Protein AF-A0A4U6TCT4-F1 (afdb_monomer_lite)

Sequence (106 aa):
MEQDEQLATLMRGLRVQNLRDEQFADDNVRLRLVEKLRTTMREGLPLVYSPEIISAYWGNRPRAVAPRVVQLLSAAGGFISNLISDLINKKLKEVAIVFLQLCCLP

Organism: Setaria viridis (NCBI:txid4556)

Secondary structure (DSSP, 8-state):
-HHHHHHHHHHHHHTT----GGGTSSTT------------TTTS--SS--HHHHHHHHHT-HHHHHHHHHHHHHHHHHHHHHHHHHHHTTTHHHHHHHHHHHHT--

pLDDT: mean 72.88, std 14.69, range [40.34, 94.38]

Foldseek 3Di:
DVVVVVVVVVVCVVVPDDDDPVVCVPPPDDDDPDDDDPDPLQDDDDPDDDPVSVCSNCVVPVVVCVVVVVVVCVVCVVVVVVVVVCVVVVVVVVVVVVVVCVVPDD

Radius of gyration: 24.2 Å; chains: 1; bounding box: 50×45×64 Å

Structure (mmCIF, N/CA/C/O backbone):
data_AF-A0A4U6TCT4-F1
#
_entry.id   AF-A0A4U6TCT4-F1
#
loop_
_atom_site.group_PDB
_atom_site.id
_atom_site.type_symbol
_atom_site.label_atom_id
_atom_site.label_alt_id
_atom_site.label_comp_id
_atom_site.label_asym_id
_atom_site.label_entity_id
_atom_site.label_seq_id
_atom_site.pdbx_PDB_ins_code
_atom_site.Cartn_x
_atom_site.Cartn_y
_atom_site.Cartn_z
_atom_site.occupancy
_atom_site.B_iso_or_equiv
_atom_site.auth_seq_id
_atom_site.auth_comp_id
_atom_site.auth_asym_id
_atom_site.auth_atom_id
_atom_site.pdbx_PDB_model_num
ATOM 1 N N . MET A 1 1 ? 8.129 30.267 -22.194 1.00 55.81 1 MET A N 1
ATOM 2 C CA . MET A 1 1 ? 6.687 29.987 -22.061 1.00 55.81 1 MET A CA 1
ATOM 3 C C . MET A 1 1 ? 6.277 28.767 -22.893 1.00 55.81 1 MET A C 1
ATOM 5 O O . MET A 1 1 ? 5.720 27.859 -22.307 1.00 55.81 1 MET A O 1
ATOM 9 N N . GLU A 1 2 ? 6.617 28.654 -24.187 1.00 59.19 2 GLU A N 1
ATOM 10 C CA . GLU A 1 2 ? 6.222 27.486 -25.023 1.00 59.19 2 GLU A CA 1
ATOM 11 C C . GLU A 1 2 ? 6.815 26.124 -24.597 1.00 59.19 2 GLU A C 1
ATOM 13 O O . GLU A 1 2 ? 6.161 25.092 -24.728 1.00 59.19 2 GLU A O 1
ATOM 18 N N . GLN A 1 3 ? 8.035 26.097 -24.048 1.00 59.59 3 GLN A N 1
ATOM 19 C CA . GLN A 1 3 ? 8.679 24.839 -23.631 1.00 59.59 3 GLN A CA 1
ATOM 20 C C . GLN A 1 3 ? 7.964 24.155 -22.449 1.00 59.59 3 GLN A C 1
ATOM 22 O O . GLN A 1 3 ? 7.950 22.927 -22.364 1.00 59.59 3 GLN A O 1
ATOM 27 N N . ASP A 1 4 ? 7.315 24.926 -21.569 1.00 68.44 4 ASP A N 1
ATOM 28 C CA . ASP A 1 4 ? 6.591 24.384 -20.412 1.00 68.44 4 ASP A CA 1
ATOM 29 C C . ASP A 1 4 ? 5.268 23.721 -20.820 1.00 68.44 4 ASP A C 1
ATOM 31 O O . ASP A 1 4 ? 4.865 22.715 -20.233 1.00 68.44 4 ASP A O 1
ATOM 35 N N . GLU A 1 5 ? 4.609 24.223 -21.868 1.00 72.56 5 GLU A N 1
ATOM 36 C CA . GLU A 1 5 ? 3.377 23.632 -22.401 1.00 72.56 5 GLU A CA 1
ATOM 37 C C . GLU A 1 5 ? 3.642 22.307 -23.120 1.00 72.56 5 GLU A C 1
ATOM 39 O O . GLU A 1 5 ? 2.882 21.343 -22.965 1.00 72.56 5 GLU A O 1
ATOM 44 N N . GLN A 1 6 ? 4.754 22.223 -23.854 1.00 68.75 6 GLN A N 1
ATOM 45 C CA . GLN A 1 6 ? 5.195 20.984 -24.494 1.00 68.75 6 GLN A CA 1
ATOM 46 C C . GLN A 1 6 ? 5.582 19.925 -23.454 1.00 68.75 6 GLN A C 1
ATOM 48 O O . GLN A 1 6 ? 5.156 18.773 -23.565 1.00 68.75 6 GLN A O 1
ATOM 53 N N . LEU A 1 7 ? 6.299 20.314 -22.393 1.00 77.00 7 LEU A N 1
ATOM 54 C CA . LEU A 1 7 ? 6.642 19.409 -21.295 1.00 77.00 7 LEU A CA 1
ATOM 55 C C . LEU A 1 7 ? 5.396 18.953 -20.520 1.00 77.00 7 LEU A C 1
ATOM 57 O O . LEU A 1 7 ? 5.265 17.773 -20.197 1.00 77.00 7 LEU A O 1
ATOM 61 N N . ALA A 1 8 ? 4.442 19.851 -20.269 1.00 76.12 8 ALA A N 1
ATOM 62 C CA . ALA A 1 8 ? 3.176 19.505 -19.628 1.00 76.12 8 ALA A CA 1
ATOM 63 C C . ALA A 1 8 ? 2.335 18.544 -20.485 1.00 76.12 8 ALA A C 1
ATOM 65 O O . ALA A 1 8 ? 1.719 17.619 -19.953 1.00 76.12 8 ALA A O 1
ATOM 66 N N . THR A 1 9 ? 2.330 18.725 -21.805 1.00 72.38 9 THR A N 1
ATOM 67 C CA . THR A 1 9 ? 1.644 17.834 -22.753 1.00 72.38 9 THR A CA 1
ATOM 68 C C . THR A 1 9 ? 2.295 16.453 -22.784 1.00 72.38 9 THR A C 1
ATOM 70 O O . THR A 1 9 ? 1.595 15.444 -22.677 1.00 72.38 9 THR A O 1
ATOM 73 N N . LEU A 1 10 ? 3.629 16.395 -22.802 1.00 74.94 10 LEU A N 1
ATOM 74 C CA . LEU A 1 10 ? 4.386 15.144 -22.721 1.00 74.94 10 LEU A CA 1
ATOM 75 C C . LEU A 1 10 ? 4.118 14.400 -21.401 1.00 74.94 10 LEU A C 1
ATOM 77 O O . LEU A 1 10 ? 3.835 13.201 -21.398 1.00 74.94 10 LEU A O 1
ATOM 81 N N . MET A 1 11 ? 4.134 15.116 -20.275 1.00 78.06 11 MET A N 1
ATOM 82 C CA . MET A 1 11 ? 3.869 14.550 -18.948 1.00 78.06 11 MET A CA 1
ATOM 83 C C . MET A 1 11 ? 2.414 14.086 -18.783 1.00 78.06 11 MET A C 1
ATOM 85 O O . MET A 1 11 ? 2.167 13.104 -18.081 1.00 78.06 11 MET A O 1
ATOM 89 N N . ARG A 1 12 ? 1.443 14.733 -19.447 1.00 71.00 12 ARG A N 1
ATOM 90 C CA . ARG A 1 12 ? 0.051 14.248 -19.511 1.00 71.00 12 ARG A CA 1
ATOM 91 C C . ARG A 1 12 ? -0.074 12.960 -20.325 1.00 71.00 12 ARG A C 1
ATOM 93 O O . ARG A 1 12 ? -0.763 12.049 -19.867 1.00 71.00 12 ARG A O 1
ATOM 100 N N . GLY A 1 13 ? 0.625 12.855 -21.458 1.00 68.81 13 GLY A N 1
ATOM 101 C CA . GLY A 1 13 ? 0.674 11.628 -22.263 1.00 68.81 13 GLY A CA 1
ATOM 102 C C . GLY A 1 13 ? 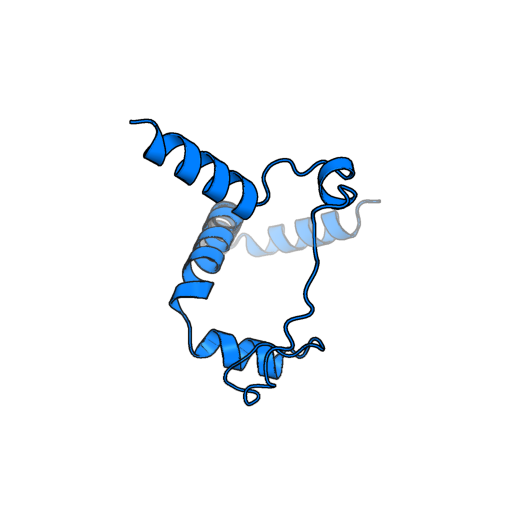1.265 10.446 -21.486 1.00 68.81 13 GLY A C 1
ATOM 103 O O . GLY A 1 13 ? 0.685 9.363 -21.454 1.00 68.81 13 GLY A O 1
ATOM 104 N N . LEU A 1 14 ? 2.358 10.681 -20.750 1.00 72.19 14 LEU A N 1
ATOM 105 C CA . LEU A 1 14 ? 2.993 9.683 -19.875 1.00 72.19 14 LEU A CA 1
ATOM 106 C C . LEU A 1 14 ? 2.122 9.272 -18.672 1.00 72.19 14 LEU A C 1
ATOM 108 O O . LEU A 1 14 ? 2.257 8.157 -18.170 1.00 72.19 14 LEU A O 1
ATOM 112 N N . ARG A 1 15 ? 1.220 10.145 -18.201 1.00 69.81 15 ARG A N 1
ATOM 113 C CA . ARG A 1 15 ? 0.317 9.883 -17.062 1.00 69.81 15 ARG A CA 1
ATOM 114 C C . ARG A 1 15 ? -0.922 9.056 -17.445 1.00 69.81 15 ARG A C 1
ATOM 116 O O . ARG A 1 15 ? -1.781 8.852 -16.592 1.00 69.81 15 ARG A O 1
ATOM 123 N N . VAL A 1 16 ? -1.010 8.566 -18.688 1.00 62.06 16 VAL A N 1
ATOM 124 C CA . VAL A 1 16 ? -2.134 7.758 -19.204 1.00 62.06 16 VAL A CA 1
ATOM 125 C C . VAL A 1 16 ? -3.468 8.454 -18.922 1.00 62.06 16 VAL A C 1
ATOM 127 O O . VAL A 1 16 ? -4.387 7.900 -18.323 1.00 62.06 16 VAL A O 1
ATOM 130 N N . GLN A 1 17 ? -3.569 9.726 -19.306 1.00 57.06 17 GLN A N 1
ATOM 131 C CA . GLN A 1 17 ? -4.863 10.390 -19.379 1.00 57.06 17 GLN A CA 1
ATOM 132 C C . GLN A 1 17 ? -5.297 10.441 -20.839 1.00 57.06 17 GLN A C 1
ATOM 134 O O . GLN A 1 17 ? -4.730 11.183 -21.632 1.00 57.06 17 GLN A O 1
ATOM 139 N N . ASN A 1 18 ? -6.336 9.662 -21.150 1.00 51.72 18 ASN A N 1
ATOM 140 C CA . ASN A 1 18 ? -7.127 9.763 -22.376 1.00 51.72 18 ASN A CA 1
ATOM 141 C C . ASN A 1 18 ? -6.394 9.378 -23.680 1.00 51.72 18 ASN A C 1
ATOM 143 O O . ASN A 1 18 ? -6.416 10.123 -24.658 1.00 51.72 18 ASN A O 1
ATOM 147 N N . LEU A 1 19 ? -5.755 8.204 -23.692 1.00 57.94 19 LEU A N 1
ATOM 148 C CA . LEU A 1 19 ? -5.231 7.598 -24.919 1.00 57.94 19 LEU A CA 1
ATOM 149 C C . LEU A 1 19 ? -6.404 6.985 -25.695 1.00 57.94 19 LEU A C 1
ATOM 151 O O . LEU A 1 19 ? -7.135 6.158 -25.150 1.00 57.94 19 LEU A O 1
ATOM 155 N N . ARG A 1 20 ? -6.606 7.420 -26.939 1.00 61.09 20 ARG A N 1
ATOM 156 C CA . ARG A 1 20 ? -7.561 6.802 -27.872 1.00 61.09 20 ARG A CA 1
ATOM 157 C C . ARG A 1 20 ? -6.826 5.725 -28.665 1.00 61.09 20 ARG A C 1
ATOM 159 O O . ARG A 1 20 ? -5.672 5.942 -29.027 1.00 61.09 20 ARG A O 1
ATOM 166 N N . ASP A 1 21 ? -7.482 4.606 -28.963 1.00 60.88 21 ASP A N 1
ATOM 167 C CA . ASP A 1 21 ? -6.861 3.452 -29.641 1.00 60.88 21 ASP A CA 1
ATOM 168 C C . ASP A 1 21 ? -6.209 3.818 -30.992 1.00 60.88 21 ASP A C 1
ATOM 170 O O . ASP A 1 21 ? -5.185 3.257 -31.375 1.00 60.88 21 ASP A O 1
ATOM 174 N N . GLU A 1 22 ? -6.732 4.845 -31.662 1.00 64.25 22 GLU A N 1
ATOM 175 C CA . GLU A 1 22 ? -6.210 5.424 -32.908 1.00 64.25 22 GLU A CA 1
ATOM 176 C C . GLU A 1 22 ? -4.767 5.955 -32.782 1.00 64.25 22 GLU A C 1
ATOM 178 O O . GLU A 1 22 ? -4.004 5.889 -33.739 1.00 64.25 22 GLU A O 1
ATOM 183 N N . GLN A 1 23 ? -4.357 6.443 -31.602 1.00 59.06 23 GLN A N 1
ATOM 184 C CA . GLN A 1 23 ? -3.009 6.991 -31.370 1.00 59.06 23 GLN A CA 1
ATOM 185 C C . GLN A 1 23 ? -1.933 5.907 -31.229 1.00 59.06 23 GLN A C 1
ATOM 187 O O . GLN A 1 23 ? -0.749 6.197 -31.383 1.00 59.06 23 GLN A O 1
ATOM 192 N N . PHE A 1 24 ? -2.324 4.666 -30.932 1.00 61.56 24 PHE A N 1
ATOM 193 C CA . PHE A 1 24 ? -1.406 3.525 -30.899 1.00 61.56 24 PHE A CA 1
ATOM 194 C C . PHE A 1 24 ? -1.258 2.846 -32.263 1.00 61.56 24 PHE A C 1
ATOM 196 O O . PHE A 1 24 ? -0.296 2.108 -32.464 1.00 61.56 24 PHE A O 1
ATOM 203 N N . ALA A 1 25 ? -2.206 3.084 -33.174 1.00 60.41 25 ALA A N 1
ATOM 204 C CA . ALA A 1 25 ? -2.226 2.545 -34.531 1.00 60.41 25 ALA A CA 1
ATOM 205 C C . ALA A 1 25 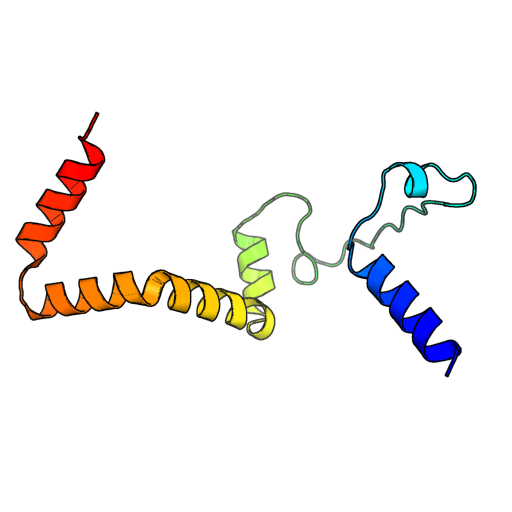? -1.556 3.471 -35.565 1.00 60.41 25 ALA A C 1
ATOM 207 O O . ALA A 1 25 ? -1.552 3.151 -36.749 1.00 60.41 25 ALA A O 1
ATOM 208 N N . ASP A 1 26 ? -1.006 4.610 -35.130 1.00 66.50 26 ASP A N 1
ATOM 209 C CA . ASP A 1 26 ? -0.219 5.505 -35.978 1.00 66.50 26 ASP A CA 1
ATOM 210 C C . ASP A 1 26 ? 1.114 4.836 -36.372 1.00 66.50 26 ASP A C 1
ATOM 212 O O . ASP A 1 26 ? 1.860 4.341 -35.519 1.00 66.50 26 ASP A O 1
ATOM 216 N N . ASP A 1 27 ? 1.434 4.846 -37.669 1.00 61.28 27 ASP A N 1
ATOM 217 C CA . ASP A 1 27 ? 2.594 4.174 -38.280 1.00 61.28 27 ASP A CA 1
ATOM 218 C C . ASP A 1 27 ? 3.947 4.654 -37.715 1.00 61.28 27 ASP A C 1
ATOM 220 O O . ASP A 1 27 ? 4.983 3.994 -37.869 1.00 61.28 27 ASP A O 1
ATOM 224 N N . ASN A 1 28 ? 3.954 5.807 -37.043 1.00 70.25 28 ASN A N 1
ATOM 225 C CA . ASN A 1 28 ? 5.139 6.395 -36.426 1.00 70.25 28 ASN A CA 1
ATOM 226 C C . ASN A 1 28 ? 5.439 5.858 -35.006 1.00 70.25 28 ASN A C 1
ATOM 228 O O . ASN A 1 28 ? 6.492 6.157 -34.433 1.00 70.25 28 ASN A O 1
ATOM 232 N N . VAL A 1 29 ? 4.559 5.045 -34.411 1.00 66.56 29 VAL A N 1
ATOM 233 C CA . VAL A 1 29 ? 4.765 4.490 -33.062 1.00 66.56 29 VAL A CA 1
ATOM 234 C C . VAL A 1 29 ? 5.514 3.156 -33.139 1.00 66.56 29 VAL A C 1
ATOM 236 O O . VAL A 1 29 ? 4.956 2.101 -33.430 1.00 66.56 29 VAL A O 1
ATOM 239 N N . ARG A 1 30 ? 6.819 3.170 -32.836 1.00 70.06 30 ARG A N 1
ATOM 240 C CA . ARG A 1 30 ? 7.640 1.947 -32.757 1.00 70.06 30 ARG A CA 1
ATOM 241 C C . ARG A 1 30 ? 7.722 1.427 -31.323 1.00 70.06 30 ARG A C 1
ATOM 243 O O . ARG A 1 30 ? 8.460 1.962 -30.496 1.00 70.06 30 ARG A O 1
ATOM 250 N N . LEU A 1 31 ? 7.021 0.332 -31.040 1.00 70.00 31 LEU A N 1
ATOM 251 C CA . LEU A 1 31 ? 7.155 -0.392 -29.775 1.00 70.00 31 LEU A CA 1
ATOM 252 C C . LEU A 1 31 ? 8.471 -1.185 -29.767 1.00 70.00 31 LEU A C 1
ATOM 254 O O . LEU A 1 31 ? 8.649 -2.129 -30.534 1.00 70.00 31 LEU A O 1
ATOM 258 N N . ARG A 1 32 ? 9.406 -0.815 -28.887 1.00 72.94 32 ARG A N 1
ATOM 259 C CA . ARG A 1 32 ? 10.619 -1.602 -28.624 1.00 72.94 32 ARG A CA 1
ATOM 260 C C . ARG A 1 32 ? 10.407 -2.432 -27.365 1.00 72.94 32 ARG A C 1
ATOM 262 O O . ARG A 1 32 ? 10.255 -1.874 -26.280 1.00 72.94 32 ARG A O 1
ATOM 269 N N . LEU A 1 33 ? 10.455 -3.757 -27.498 1.00 65.88 33 LEU A N 1
ATOM 270 C CA . LEU A 1 33 ? 10.499 -4.647 -26.343 1.00 65.88 33 LEU A CA 1
ATOM 271 C C . LEU A 1 33 ? 11.833 -4.430 -25.615 1.00 65.88 33 LEU A C 1
ATOM 273 O O . LEU A 1 33 ? 12.892 -4.819 -26.103 1.00 65.88 33 LEU A O 1
ATOM 277 N N . VAL A 1 34 ? 11.789 -3.755 -24.469 1.00 74.38 34 VAL A N 1
ATOM 278 C CA . VAL A 1 34 ? 12.944 -3.619 -23.579 1.00 74.38 34 VAL A CA 1
ATOM 279 C C . VAL A 1 34 ? 12.861 -4.743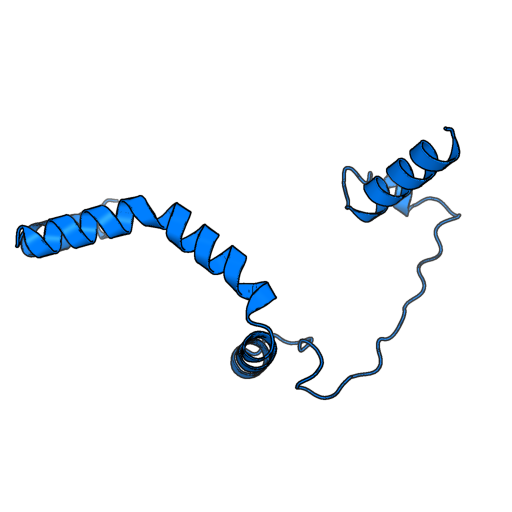 -22.559 1.00 74.38 34 VAL A C 1
ATOM 281 O O . VAL A 1 34 ? 12.124 -4.653 -21.575 1.00 74.38 34 VAL A O 1
ATOM 284 N N . GLU A 1 35 ? 13.609 -5.816 -22.802 1.00 65.31 35 GLU A N 1
ATOM 285 C CA . GLU A 1 35 ? 13.800 -6.861 -21.804 1.00 65.31 35 GLU A CA 1
ATOM 286 C C . GLU A 1 35 ? 14.542 -6.265 -20.605 1.00 65.31 35 GLU A C 1
ATOM 288 O O . GLU A 1 35 ? 15.707 -5.874 -20.686 1.00 65.31 35 GLU A O 1
ATOM 293 N N . LYS A 1 36 ? 13.854 -6.161 -19.467 1.00 62.56 36 LYS A N 1
ATOM 294 C CA . LYS A 1 36 ? 14.519 -5.839 -18.208 1.00 62.56 36 LYS A CA 1
ATOM 295 C C . LYS A 1 36 ? 15.249 -7.095 -17.751 1.00 62.56 36 LYS A C 1
ATOM 297 O O . LYS A 1 36 ? 14.614 -8.113 -17.478 1.00 62.56 36 LYS A O 1
ATOM 302 N N . LEU A 1 37 ? 16.579 -7.007 -17.697 1.00 53.38 37 LEU A N 1
ATOM 303 C CA . LEU A 1 37 ? 17.453 -8.041 -17.151 1.00 53.38 37 LEU A CA 1
ATOM 304 C C . LEU A 1 37 ? 16.871 -8.523 -15.817 1.00 53.38 37 LEU A C 1
ATOM 306 O O . LEU A 1 37 ? 16.541 -7.703 -14.957 1.00 53.38 37 LEU A O 1
ATOM 310 N N . ARG A 1 38 ? 16.690 -9.841 -15.683 1.00 56.69 38 ARG A N 1
ATOM 311 C CA . ARG A 1 38 ? 16.097 -10.487 -14.506 1.00 56.69 38 ARG A CA 1
ATOM 312 C C . ARG A 1 38 ? 16.963 -10.194 -13.282 1.00 56.69 38 ARG A C 1
ATOM 314 O O . ARG A 1 38 ? 17.904 -10.920 -12.984 1.00 56.69 38 ARG A O 1
ATOM 321 N N . THR A 1 39 ? 16.661 -9.094 -12.607 1.00 55.53 39 THR A N 1
ATOM 322 C CA . THR A 1 39 ? 17.263 -8.734 -11.328 1.00 55.53 39 THR A CA 1
ATOM 323 C C . THR A 1 39 ? 16.918 -9.831 -10.321 1.00 55.53 39 THR A C 1
ATOM 325 O O . THR A 1 39 ? 15.877 -10.488 -10.429 1.00 55.53 39 THR A O 1
ATOM 328 N N . THR A 1 40 ? 17.811 -10.079 -9.372 1.00 58.09 40 THR A N 1
ATOM 329 C CA . THR A 1 40 ? 17.643 -11.128 -8.361 1.00 58.09 40 THR A CA 1
ATOM 330 C C . THR A 1 40 ? 16.296 -10.982 -7.626 1.00 58.09 40 THR A C 1
ATOM 332 O O . THR A 1 40 ? 15.767 -9.877 -7.514 1.00 58.09 40 THR A O 1
ATOM 335 N N . MET A 1 41 ? 15.708 -12.077 -7.115 1.00 56.94 41 MET A N 1
ATOM 336 C CA . MET A 1 41 ? 14.343 -12.116 -6.527 1.00 56.94 41 MET A CA 1
ATOM 337 C C . MET A 1 41 ? 14.022 -11.026 -5.477 1.00 56.94 41 MET A C 1
ATOM 339 O O . MET A 1 41 ? 12.855 -10.809 -5.167 1.00 56.94 41 MET A O 1
ATOM 343 N N . ARG A 1 42 ? 15.025 -10.350 -4.899 1.00 58.50 42 ARG A N 1
ATOM 344 C CA . ARG A 1 42 ? 14.840 -9.268 -3.914 1.00 58.50 42 ARG A CA 1
ATOM 345 C C . ARG A 1 42 ? 14.763 -7.864 -4.520 1.00 58.50 42 ARG A C 1
ATOM 347 O O . ARG A 1 42 ? 14.295 -6.933 -3.861 1.00 58.50 42 ARG A O 1
ATOM 354 N N . GLU A 1 43 ? 15.215 -7.690 -5.753 1.00 67.00 43 GLU A N 1
ATOM 355 C CA . GLU A 1 43 ? 15.356 -6.380 -6.394 1.00 67.00 43 GLU A CA 1
ATOM 356 C C . GLU A 1 43 ? 14.173 -6.039 -7.311 1.00 67.00 43 GLU A C 1
ATOM 358 O O . GLU A 1 43 ? 13.922 -4.858 -7.557 1.00 67.00 43 GLU A O 1
ATOM 363 N N . GLY A 1 44 ? 13.395 -7.037 -7.748 1.00 74.56 44 GLY A N 1
ATOM 364 C CA . GLY A 1 44 ? 12.272 -6.873 -8.676 1.00 74.56 44 GLY A CA 1
ATOM 365 C C . GLY A 1 44 ? 11.035 -7.683 -8.286 1.00 74.56 44 GLY A C 1
ATOM 366 O O . GLY A 1 44 ? 11.131 -8.674 -7.568 1.00 74.56 44 GLY A O 1
ATOM 367 N N . LEU A 1 45 ? 9.862 -7.249 -8.759 1.00 82.38 45 LEU A N 1
ATOM 368 C CA . LEU A 1 45 ? 8.623 -8.016 -8.598 1.00 82.38 45 LEU A CA 1
ATOM 369 C C . LEU A 1 45 ? 8.652 -9.263 -9.499 1.00 82.38 45 LEU A C 1
ATOM 371 O O . LEU A 1 45 ? 9.105 -9.168 -10.645 1.00 82.38 45 LEU A O 1
ATOM 375 N N . PRO A 1 46 ? 8.143 -10.412 -9.022 1.00 83.19 46 PRO A N 1
ATOM 376 C CA . PRO A 1 46 ? 8.049 -11.616 -9.835 1.00 83.19 46 PRO A CA 1
ATOM 377 C C . PRO A 1 46 ? 6.989 -11.449 -10.937 1.00 83.19 46 PRO A C 1
ATOM 379 O O . PRO A 1 46 ? 5.970 -10.792 -10.732 1.00 83.19 46 PRO A O 1
ATOM 382 N N . LEU A 1 47 ? 7.218 -12.068 -12.103 1.00 82.88 47 LEU A N 1
ATOM 383 C CA . LEU A 1 47 ? 6.224 -12.107 -13.191 1.00 82.88 47 LEU A CA 1
ATOM 384 C C . LEU A 1 47 ? 5.002 -12.954 -12.815 1.00 82.88 47 LEU A C 1
ATOM 386 O O . LEU A 1 47 ? 3.892 -12.673 -13.252 1.00 82.88 47 LEU A O 1
ATOM 390 N N . VAL A 1 48 ? 5.218 -13.999 -12.015 1.00 87.81 48 VAL A N 1
ATOM 391 C CA . VAL A 1 48 ? 4.159 -14.858 -11.485 1.00 87.81 48 VAL A CA 1
ATOM 392 C C . VAL A 1 48 ? 3.825 -14.395 -10.075 1.00 87.81 48 VAL A C 1
ATOM 394 O O . VAL A 1 48 ? 4.725 -14.130 -9.276 1.00 87.81 48 VAL A O 1
ATOM 397 N N . TYR A 1 49 ? 2.533 -14.305 -9.761 1.00 86.19 49 TYR A N 1
ATOM 398 C CA . TYR A 1 49 ? 2.082 -13.903 -8.435 1.00 86.19 49 TYR A CA 1
ATOM 399 C C . TYR A 1 49 ? 2.614 -14.866 -7.362 1.00 86.19 49 TYR A C 1
ATOM 401 O O . TYR A 1 49 ? 2.328 -16.060 -7.387 1.00 86.19 49 TYR A O 1
ATOM 409 N N . SER A 1 50 ? 3.385 -14.331 -6.415 1.00 88.81 50 SER A N 1
ATOM 410 C CA . SER A 1 50 ? 3.902 -15.063 -5.258 1.00 88.81 50 SER A CA 1
ATOM 411 C C . SER A 1 50 ? 3.836 -14.165 -4.016 1.00 88.81 50 SER A C 1
ATOM 413 O O . SER A 1 50 ? 4.524 -13.139 -3.974 1.00 88.81 50 SER A O 1
ATOM 415 N N . PRO A 1 51 ? 3.018 -14.507 -3.004 1.00 90.62 51 PRO A N 1
ATOM 416 C CA . PRO A 1 51 ? 2.806 -13.647 -1.839 1.00 90.62 51 PRO A CA 1
ATOM 417 C C . PRO A 1 51 ? 4.071 -13.492 -0.985 1.00 90.62 51 PRO A C 1
ATOM 419 O O . PRO A 1 51 ? 4.357 -12.402 -0.484 1.00 90.62 51 PRO A O 1
ATOM 422 N N . GLU A 1 52 ? 4.869 -14.552 -0.864 1.00 90.38 52 GLU A N 1
ATOM 423 C CA . GLU A 1 52 ? 6.115 -14.547 -0.093 1.00 90.38 52 GLU A CA 1
ATOM 424 C C . GLU A 1 52 ? 7.139 -13.567 -0.683 1.00 90.38 52 GLU A C 1
ATOM 426 O O . GLU A 1 52 ? 7.685 -12.727 0.031 1.00 90.38 52 GLU A O 1
ATOM 431 N N . ILE A 1 53 ? 7.335 -13.591 -2.006 1.00 87.81 53 ILE A N 1
ATOM 432 C CA . ILE A 1 53 ? 8.296 -12.706 -2.682 1.00 87.81 53 ILE A CA 1
ATOM 433 C C . ILE A 1 53 ? 7.802 -11.253 -2.649 1.00 87.81 53 ILE A C 1
ATOM 435 O O . ILE A 1 53 ? 8.574 -10.332 -2.372 1.00 87.81 53 ILE A O 1
ATOM 439 N N . ILE A 1 54 ? 6.506 -11.033 -2.895 1.00 88.94 54 ILE A N 1
ATOM 440 C CA . ILE A 1 54 ? 5.902 -9.693 -2.899 1.00 88.94 54 ILE A CA 1
ATOM 441 C C . ILE A 1 54 ? 5.992 -9.048 -1.510 1.00 88.94 54 ILE A C 1
ATOM 443 O O . ILE A 1 54 ? 6.350 -7.872 -1.403 1.00 88.94 54 ILE A O 1
ATOM 447 N N . SER A 1 55 ? 5.704 -9.798 -0.444 1.00 89.06 55 SER A N 1
ATOM 448 C CA . SER A 1 55 ? 5.794 -9.275 0.925 1.00 89.06 55 SER A CA 1
ATOM 449 C C . SER A 1 55 ? 7.232 -8.902 1.299 1.00 89.06 55 SER A C 1
ATOM 451 O O . SER A 1 55 ? 7.461 -7.800 1.803 1.00 89.06 55 SER A O 1
ATOM 453 N N . ALA A 1 56 ? 8.215 -9.741 0.953 1.00 89.44 56 ALA A N 1
ATOM 454 C CA . ALA A 1 56 ? 9.632 -9.444 1.162 1.00 89.44 56 ALA A CA 1
ATOM 455 C C . ALA A 1 56 ? 10.102 -8.208 0.364 1.00 89.44 56 ALA A C 1
ATOM 457 O O . ALA A 1 56 ? 10.860 -7.382 0.879 1.00 89.44 56 ALA A O 1
ATOM 458 N N . TYR A 1 57 ? 9.626 -8.036 -0.873 1.00 89.06 57 TYR A N 1
ATOM 459 C CA . TYR A 1 57 ? 9.950 -6.877 -1.710 1.00 89.06 57 TYR A CA 1
ATOM 460 C C . TYR A 1 57 ? 9.445 -5.553 -1.111 1.00 89.06 57 TYR A C 1
ATOM 462 O O . TYR A 1 57 ? 10.178 -4.553 -1.092 1.00 89.06 57 TYR A O 1
ATOM 470 N N . TRP A 1 58 ? 8.200 -5.536 -0.623 1.00 90.81 58 TRP A N 1
ATOM 471 C CA . TRP A 1 58 ? 7.588 -4.346 -0.024 1.00 90.81 58 TRP A CA 1
ATOM 472 C C . TRP A 1 58 ? 8.061 -4.079 1.407 1.00 90.81 58 TRP A C 1
ATOM 474 O O . TRP A 1 58 ? 8.131 -2.914 1.800 1.00 90.81 58 TRP A O 1
ATOM 484 N N . GLY A 1 59 ? 8.461 -5.114 2.153 1.00 87.81 59 GLY A N 1
ATOM 485 C CA . GLY A 1 59 ? 9.053 -4.972 3.488 1.00 87.81 59 GLY A CA 1
ATOM 486 C C . GLY A 1 59 ? 10.296 -4.074 3.494 1.00 87.81 59 GLY A C 1
ATOM 487 O O . GLY A 1 59 ? 10.482 -3.274 4.406 1.00 87.81 59 GLY A O 1
ATOM 488 N N . ASN A 1 60 ? 11.083 -4.100 2.415 1.00 89.12 60 ASN A N 1
ATOM 489 C CA . ASN A 1 60 ? 12.257 -3.237 2.247 1.00 89.12 60 ASN A CA 1
ATOM 490 C C . ASN A 1 60 ? 11.912 -1.785 1.846 1.00 89.12 60 ASN A C 1
ATOM 492 O O . ASN A 1 60 ? 12.804 -0.940 1.760 1.00 89.12 60 ASN A O 1
ATOM 496 N N . ARG A 1 61 ? 10.640 -1.475 1.546 1.00 89.12 61 ARG A N 1
ATOM 497 C CA . ARG A 1 61 ? 10.194 -0.181 0.988 1.00 89.12 61 ARG A CA 1
ATOM 498 C C . ARG A 1 61 ? 8.925 0.342 1.681 1.00 89.12 61 ARG A C 1
ATOM 500 O O . ARG A 1 61 ? 7.911 0.579 1.018 1.00 89.12 61 ARG A O 1
ATOM 507 N N . PRO A 1 62 ? 8.971 0.625 2.994 1.00 89.06 62 PRO A N 1
ATOM 508 C CA . PRO A 1 62 ? 7.784 1.017 3.759 1.00 89.06 62 PRO A CA 1
ATOM 509 C C . PRO A 1 62 ? 7.146 2.325 3.265 1.00 89.06 62 PRO A C 1
ATOM 511 O O . PRO A 1 62 ? 5.925 2.474 3.308 1.00 89.06 62 PRO A O 1
ATOM 514 N N . ARG A 1 63 ? 7.942 3.253 2.711 1.00 91.31 63 ARG A N 1
ATOM 515 C CA . ARG A 1 63 ? 7.441 4.528 2.164 1.00 91.31 63 ARG A CA 1
ATOM 516 C C . ARG A 1 63 ? 6.444 4.351 1.012 1.00 91.31 63 ARG A C 1
ATOM 518 O O . ARG A 1 63 ? 5.583 5.204 0.837 1.00 91.31 63 ARG A O 1
ATOM 525 N N . ALA A 1 64 ? 6.532 3.258 0.252 1.00 88.88 64 ALA A N 1
ATOM 526 C CA . ALA A 1 64 ? 5.616 2.993 -0.857 1.00 88.88 64 ALA A CA 1
ATOM 527 C C . ALA A 1 64 ? 4.269 2.401 -0.398 1.00 88.88 64 ALA A C 1
ATOM 529 O O . ALA A 1 64 ? 3.259 2.566 -1.080 1.00 88.88 64 ALA A O 1
ATOM 530 N N . VAL A 1 65 ? 4.244 1.727 0.758 1.00 90.94 65 VAL A N 1
ATOM 531 C CA . VAL A 1 65 ? 3.051 1.046 1.294 1.00 90.94 65 VAL A CA 1
ATOM 532 C C . VAL A 1 65 ? 2.274 1.941 2.261 1.00 90.94 65 VAL A C 1
ATOM 534 O O . VAL A 1 65 ? 1.046 1.891 2.287 1.00 90.94 65 VAL A O 1
ATOM 537 N N . ALA A 1 66 ? 2.969 2.810 3.001 1.00 92.44 66 ALA A N 1
ATOM 538 C CA . ALA A 1 66 ? 2.383 3.738 3.967 1.00 92.44 66 ALA A CA 1
ATOM 539 C C . ALA A 1 66 ? 1.130 4.498 3.473 1.00 92.44 66 ALA A C 1
ATOM 541 O O . ALA A 1 66 ? 0.121 4.457 4.177 1.00 92.44 66 ALA A O 1
ATOM 542 N N . PRO A 1 67 ? 1.108 5.133 2.280 1.00 93.25 67 PRO A N 1
ATOM 543 C CA . PRO A 1 67 ? -0.087 5.851 1.831 1.00 93.25 67 PRO A CA 1
ATOM 544 C C . PRO A 1 67 ? -1.295 4.929 1.639 1.00 93.25 67 PRO A C 1
ATOM 546 O O . PRO A 1 67 ? -2.415 5.337 1.926 1.00 93.25 67 PRO A O 1
ATOM 549 N N . ARG A 1 68 ? -1.087 3.672 1.220 1.00 89.62 68 ARG A N 1
ATOM 550 C CA . ARG A 1 68 ? -2.177 2.693 1.077 1.00 89.62 68 ARG A CA 1
ATOM 551 C C . ARG A 1 68 ? -2.739 2.278 2.430 1.00 89.62 68 ARG A C 1
ATOM 553 O O . ARG A 1 68 ? -3.947 2.139 2.562 1.00 89.62 68 ARG A O 1
ATOM 560 N N . VAL A 1 69 ? -1.882 2.125 3.439 1.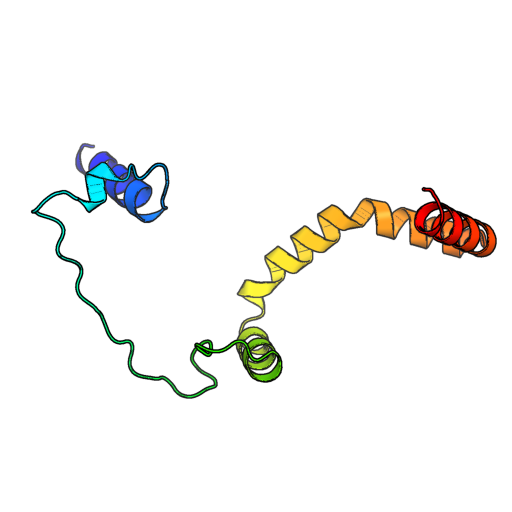00 92.12 69 VAL A N 1
ATOM 561 C CA . VAL A 1 69 ? -2.323 1.840 4.813 1.00 92.12 69 VAL A CA 1
ATOM 562 C C . VAL A 1 69 ? -3.166 2.995 5.346 1.00 92.12 69 VAL A C 1
ATOM 564 O O . VAL A 1 69 ? -4.254 2.762 5.859 1.00 92.12 69 VAL A O 1
ATOM 567 N N . VAL A 1 70 ? -2.717 4.239 5.158 1.00 94.38 70 VAL A N 1
ATOM 568 C CA . VAL A 1 70 ? -3.477 5.429 5.572 1.00 94.38 70 VAL A CA 1
ATOM 569 C C . VAL A 1 70 ? -4.811 5.523 4.833 1.00 94.38 70 VAL A C 1
ATOM 571 O O . VAL A 1 70 ? -5.828 5.786 5.463 1.00 94.38 70 VAL A O 1
ATOM 574 N N . GLN A 1 71 ? -4.836 5.261 3.525 1.00 91.44 71 GLN A N 1
ATOM 575 C CA . GLN A 1 71 ? -6.075 5.235 2.741 1.00 91.44 71 GLN A CA 1
ATOM 576 C C . GLN A 1 71 ? -7.053 4.174 3.253 1.00 91.44 71 GLN A C 1
ATOM 578 O O . GLN A 1 71 ? -8.224 4.481 3.461 1.00 91.44 71 GLN A O 1
ATOM 583 N N . LEU A 1 72 ? -6.579 2.949 3.499 1.00 92.81 72 LEU A N 1
ATOM 584 C CA . LEU A 1 72 ? -7.409 1.867 4.028 1.00 92.81 72 LEU A CA 1
ATOM 585 C C . LEU A 1 72 ? -7.941 2.199 5.423 1.00 92.81 72 LEU A C 1
ATOM 587 O O . LEU A 1 72 ? -9.124 2.012 5.673 1.00 92.81 72 LEU A O 1
ATOM 591 N N . LEU A 1 73 ? -7.102 2.738 6.309 1.00 91.88 73 LEU A N 1
ATOM 592 C CA . LEU A 1 73 ? -7.521 3.157 7.648 1.00 91.88 73 LEU A CA 1
ATOM 593 C C . LEU A 1 73 ? -8.489 4.338 7.609 1.00 91.88 73 LEU A C 1
ATOM 595 O O . LEU A 1 73 ? -9.416 4.386 8.406 1.00 91.88 73 LEU A O 1
ATOM 599 N N . SER A 1 74 ? -8.305 5.275 6.682 1.00 91.62 74 SER A N 1
ATOM 600 C CA . SER A 1 74 ? -9.216 6.403 6.502 1.00 91.62 74 SER A CA 1
ATOM 601 C C . SER A 1 74 ? -10.578 5.939 5.989 1.00 91.62 74 SER A C 1
ATOM 603 O O . SER A 1 74 ? -11.595 6.380 6.516 1.00 91.62 74 SER A O 1
ATOM 605 N N . ALA A 1 75 ? -10.611 5.028 5.013 1.00 90.62 75 ALA A N 1
ATOM 606 C CA . ALA A 1 75 ? -11.851 4.456 4.495 1.00 90.62 75 ALA A CA 1
ATOM 607 C C . ALA A 1 75 ? -12.548 3.555 5.530 1.00 90.62 75 ALA A C 1
ATOM 609 O O . ALA A 1 75 ? -13.767 3.599 5.675 1.00 90.62 75 ALA A O 1
ATOM 610 N N . ALA A 1 76 ? -11.778 2.768 6.284 1.00 90.19 76 ALA A N 1
ATOM 611 C CA . ALA A 1 76 ? -12.287 1.877 7.326 1.00 90.19 76 ALA A CA 1
ATOM 612 C C . ALA A 1 76 ? -12.525 2.580 8.675 1.00 90.19 76 ALA A C 1
ATOM 614 O O . ALA A 1 76 ? -13.061 1.965 9.595 1.00 90.19 76 ALA A O 1
ATOM 615 N N . GLY A 1 77 ? -12.144 3.851 8.819 1.00 89.44 77 GLY A N 1
ATOM 616 C CA . GLY A 1 77 ? -12.104 4.547 10.106 1.00 89.44 77 GLY A CA 1
ATOM 617 C C . GLY A 1 77 ? -13.458 4.597 10.807 1.00 89.44 77 GLY A C 1
ATOM 618 O O . GLY A 1 77 ? -13.528 4.315 11.999 1.00 89.44 77 GLY A O 1
ATOM 619 N N . GLY A 1 78 ? -14.535 4.857 10.058 1.00 86.31 78 GLY A N 1
ATOM 620 C CA . GLY A 1 78 ? -15.900 4.856 10.598 1.00 86.31 78 GLY A CA 1
ATOM 621 C C . GLY A 1 78 ? -16.367 3.475 11.071 1.00 86.31 78 GLY A C 1
ATOM 622 O O . GLY A 1 78 ? -17.050 3.354 12.085 1.00 86.31 78 GLY A O 1
ATOM 623 N N . PHE A 1 79 ? -15.955 2.410 10.379 1.00 86.62 79 PHE A N 1
ATOM 624 C CA . PHE A 1 79 ? -16.237 1.039 10.807 1.00 86.62 79 PHE A CA 1
ATOM 625 C C . PHE A 1 79 ? -15.469 0.694 12.090 1.00 86.62 79 PHE A C 1
ATOM 627 O O . PHE A 1 79 ? -16.048 0.178 13.045 1.00 86.62 79 PHE A O 1
ATOM 634 N N . ILE A 1 80 ? -14.178 1.035 12.144 1.00 87.81 80 ILE A N 1
ATOM 635 C CA . ILE A 1 80 ? -13.315 0.761 13.298 1.00 87.81 80 ILE A CA 1
ATOM 636 C C . ILE A 1 80 ? -13.771 1.558 14.529 1.00 87.81 80 ILE A C 1
ATOM 638 O O . ILE A 1 80 ? -13.805 1.005 15.627 1.00 87.81 80 ILE A O 1
ATOM 642 N N . SER A 1 81 ? -14.169 2.825 14.376 1.00 83.88 81 SER A N 1
ATOM 643 C CA . SER A 1 81 ? -14.661 3.641 15.495 1.00 83.88 81 SER A CA 1
ATOM 644 C C . SER A 1 81 ? -15.940 3.075 16.108 1.00 83.88 81 SER A C 1
ATOM 646 O O . SER A 1 81 ? -16.065 3.041 17.332 1.00 83.88 81 SER A O 1
ATOM 648 N N . ASN A 1 82 ? -16.860 2.584 15.274 1.00 84.19 82 ASN A N 1
ATOM 649 C CA . ASN A 1 82 ? -18.085 1.940 15.746 1.00 84.19 82 ASN A CA 1
ATOM 650 C C . ASN A 1 82 ? -17.773 0.618 16.454 1.00 84.19 82 ASN A C 1
ATOM 652 O O . ASN A 1 82 ? -18.288 0.379 17.539 1.00 84.19 82 ASN A O 1
ATOM 656 N N . LEU A 1 83 ? -16.850 -0.185 15.916 1.00 84.88 83 LEU A N 1
ATOM 657 C CA . LEU A 1 83 ? -16.425 -1.438 16.541 1.00 84.88 83 LEU A CA 1
ATOM 658 C C . LEU A 1 83 ? -15.771 -1.216 17.918 1.00 84.88 83 LEU A C 1
ATOM 660 O O . LEU A 1 83 ? -16.031 -1.966 18.859 1.00 84.88 83 LEU A O 1
ATOM 664 N N . ILE A 1 84 ? -14.953 -0.168 18.061 1.00 85.19 84 ILE A N 1
ATOM 665 C CA . ILE A 1 84 ? -14.354 0.220 19.349 1.00 85.19 84 ILE A CA 1
ATOM 666 C C . ILE A 1 84 ? -15.432 0.722 20.320 1.00 85.19 84 ILE A C 1
ATOM 668 O O . ILE A 1 84 ? -15.424 0.340 21.492 1.00 85.19 84 ILE A O 1
ATOM 672 N N . SER A 1 85 ? -16.376 1.539 19.845 1.00 81.25 85 SER A N 1
ATOM 673 C CA . SER A 1 85 ? -17.514 2.004 20.648 1.00 81.25 85 SER A CA 1
ATOM 674 C C . SER A 1 85 ? -18.362 0.829 21.154 1.00 81.25 85 SER A C 1
ATOM 676 O O . SER A 1 85 ? -18.680 0.753 22.342 1.00 81.25 85 SER A O 1
ATOM 678 N N . ASP A 1 86 ? -18.658 -0.143 20.291 1.00 80.31 86 ASP A N 1
ATOM 679 C CA . ASP A 1 86 ? -19.445 -1.333 20.632 1.00 80.31 86 ASP A CA 1
ATOM 680 C C . ASP A 1 86 ? -18.718 -2.261 21.614 1.00 80.31 86 ASP A C 1
ATOM 682 O O . ASP A 1 86 ? -19.352 -2.855 22.496 1.00 80.31 86 ASP A O 1
ATOM 686 N N . LEU A 1 87 ? -17.388 -2.358 21.510 1.00 79.81 87 LEU A N 1
ATOM 687 C CA . LEU A 1 87 ? -16.546 -3.086 22.460 1.00 79.81 87 LEU A CA 1
ATOM 688 C C . LEU A 1 87 ? -16.613 -2.460 23.862 1.00 79.81 87 LEU A C 1
ATOM 690 O O . LEU A 1 87 ? -16.826 -3.177 24.842 1.00 79.81 87 LEU A O 1
ATOM 694 N N . ILE A 1 88 ? -16.475 -1.132 23.958 1.00 82.88 88 ILE A N 1
ATOM 695 C CA . ILE A 1 88 ? -16.528 -0.391 25.232 1.00 82.88 88 ILE A CA 1
ATOM 696 C C . ILE A 1 88 ? -17.921 -0.495 25.858 1.00 82.88 88 ILE A C 1
ATOM 698 O O . ILE A 1 88 ? -18.052 -0.764 27.053 1.00 82.88 88 ILE A O 1
ATOM 702 N N . ASN A 1 89 ? -18.966 -0.364 25.042 1.00 81.44 89 ASN A N 1
ATOM 703 C CA . ASN A 1 89 ? -20.354 -0.440 25.493 1.00 81.44 89 ASN A CA 1
ATOM 704 C C . ASN A 1 89 ? -20.833 -1.881 25.777 1.00 81.44 89 ASN A C 1
ATOM 706 O O . ASN A 1 89 ? -22.004 -2.082 26.097 1.00 81.44 89 ASN A O 1
ATOM 710 N N . LYS A 1 90 ? -19.953 -2.898 25.682 1.00 66.62 90 LYS A N 1
ATOM 711 C CA . LYS A 1 90 ? -20.271 -4.336 25.841 1.00 66.62 90 LYS A CA 1
ATOM 712 C C . LYS A 1 90 ? -21.423 -4.810 24.936 1.00 66.62 90 LYS A C 1
ATOM 714 O O . LYS A 1 90 ? -22.096 -5.796 25.240 1.00 66.62 90 LYS A O 1
ATOM 719 N N . LYS A 1 91 ? -21.625 -4.143 23.797 1.00 58.88 91 LYS A N 1
ATOM 720 C CA . LYS A 1 91 ? -22.680 -4.429 22.811 1.00 58.88 91 LYS A CA 1
ATOM 721 C C . LYS A 1 91 ? -22.298 -5.508 21.793 1.00 58.88 91 LYS A C 1
ATOM 723 O O . LYS A 1 91 ? -23.087 -5.826 20.911 1.00 58.88 91 LYS A O 1
ATOM 728 N N . LEU A 1 92 ? -21.146 -6.165 21.961 1.00 57.25 92 LEU A N 1
ATOM 729 C CA . LEU A 1 92 ? -20.656 -7.217 21.056 1.00 57.25 92 LEU A CA 1
ATOM 730 C C . LEU A 1 92 ? -21.662 -8.350 20.773 1.00 57.25 92 LEU A C 1
ATOM 732 O O . LEU A 1 92 ? -21.617 -8.948 19.701 1.00 57.25 92 LEU A O 1
ATOM 736 N N . LYS A 1 93 ? -22.579 -8.649 21.707 1.00 55.44 93 LYS A N 1
ATOM 737 C CA . LYS A 1 93 ? -23.626 -9.664 21.493 1.00 55.44 93 LYS A CA 1
ATOM 738 C C . LYS A 1 93 ? -24.662 -9.266 20.433 1.00 55.44 93 LYS A C 1
ATOM 740 O O . LYS A 1 93 ? -25.204 -10.158 19.794 1.00 55.44 93 LYS A O 1
ATOM 745 N N . GLU A 1 94 ? -24.925 -7.975 20.222 1.00 55.97 94 GLU A N 1
ATOM 746 C CA . GLU A 1 94 ? -25.858 -7.495 19.185 1.00 55.97 94 GLU A CA 1
ATOM 747 C C . GLU A 1 94 ? -25.202 -7.501 17.792 1.00 55.97 94 GLU A C 1
ATOM 749 O O . GLU A 1 94 ? -25.843 -7.862 16.807 1.00 55.97 94 GLU A O 1
ATOM 754 N N . VAL A 1 95 ? -23.898 -7.215 17.703 1.00 55.19 95 VAL A N 1
ATOM 755 C CA . VAL A 1 95 ? -23.148 -7.177 16.430 1.00 55.19 95 VAL A CA 1
ATOM 756 C C . VAL A 1 95 ? -23.054 -8.555 15.761 1.00 55.19 95 VAL A C 1
ATOM 758 O O . VAL A 1 95 ? -23.185 -8.659 14.541 1.00 55.19 95 VAL A O 1
ATOM 761 N N . ALA A 1 96 ? -22.899 -9.632 16.541 1.00 53.50 96 ALA A N 1
ATOM 762 C CA . ALA A 1 96 ? -22.910 -10.998 16.007 1.00 53.50 96 ALA A CA 1
ATOM 763 C C . ALA A 1 96 ? -24.249 -11.356 15.330 1.00 53.50 96 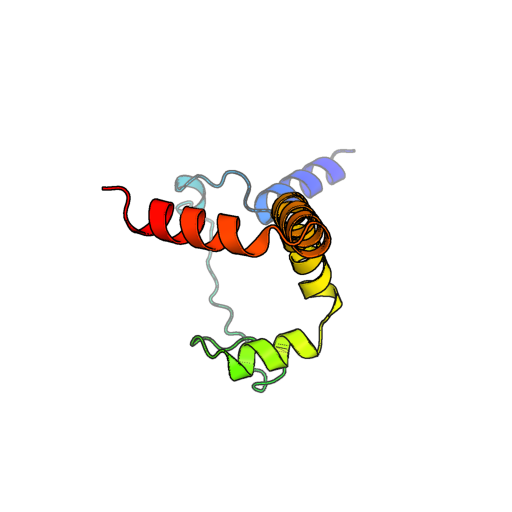ALA A C 1
ATOM 765 O O . ALA A 1 96 ? -24.259 -12.065 14.325 1.00 53.50 96 ALA A O 1
ATOM 766 N 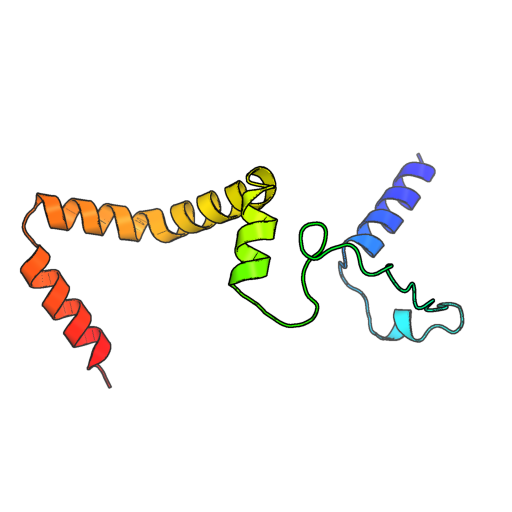N . ILE A 1 97 ? -25.369 -10.832 15.845 1.00 52.16 97 ILE A N 1
ATOM 767 C CA . ILE A 1 97 ? -26.713 -11.064 15.295 1.00 52.16 97 ILE A CA 1
ATOM 768 C C . ILE A 1 97 ? -26.872 -10.318 13.965 1.00 52.16 97 ILE A C 1
ATOM 770 O O . ILE A 1 97 ? -27.379 -10.889 13.006 1.00 52.16 97 ILE A O 1
ATOM 774 N N . VAL A 1 98 ? -26.367 -9.084 13.863 1.00 55.19 98 VAL A N 1
ATOM 775 C CA . VAL A 1 98 ? -26.412 -8.297 12.616 1.00 55.19 98 VAL A CA 1
ATOM 776 C C . VAL A 1 98 ? -25.556 -8.931 11.513 1.00 55.19 98 VAL A C 1
ATOM 778 O O . VAL A 1 98 ? -25.989 -8.978 10.364 1.00 55.19 98 VAL A O 1
ATOM 781 N N . PHE A 1 99 ? -24.378 -9.472 11.842 1.00 48.28 99 PHE A N 1
ATOM 782 C CA . PHE A 1 99 ? -23.517 -10.141 10.857 1.00 48.28 99 PHE A CA 1
ATOM 783 C C . PHE A 1 99 ? -24.126 -11.462 10.357 1.00 48.28 99 PHE A C 1
ATOM 785 O O . PHE A 1 99 ? -24.061 -11.763 9.166 1.00 48.28 99 PHE A O 1
ATOM 792 N N . LEU A 1 100 ? -24.783 -12.220 11.244 1.00 50.09 100 LEU A N 1
ATOM 793 C CA . LEU A 1 100 ? -25.533 -13.421 10.869 1.00 50.09 100 LEU A CA 1
ATOM 794 C C . LEU A 1 100 ? -26.763 -13.073 10.011 1.00 50.09 100 LEU A C 1
ATOM 796 O O . LEU A 1 100 ? -27.085 -13.797 9.074 1.00 50.09 100 LEU A O 1
ATOM 800 N N . GLN A 1 101 ? -27.411 -11.938 10.286 1.00 49.06 101 GLN A N 1
ATOM 801 C CA . GLN A 1 101 ? -28.589 -11.481 9.550 1.00 49.06 101 GLN A CA 1
ATOM 802 C C . GLN A 1 101 ? -28.252 -10.881 8.178 1.00 49.06 101 GLN A C 1
ATOM 804 O O . GLN A 1 101 ? -29.037 -11.052 7.254 1.00 49.06 101 GLN A O 1
ATOM 809 N N . LEU A 1 102 ? -27.084 -10.247 8.003 1.00 52.06 102 LEU A N 1
ATOM 810 C CA . LEU A 1 102 ? -26.585 -9.848 6.677 1.00 52.06 102 LEU A CA 1
ATOM 811 C C . LEU A 1 102 ? -26.097 -11.042 5.844 1.00 52.06 102 LEU A C 1
ATOM 813 O O . LEU A 1 102 ? -26.192 -11.004 4.623 1.00 52.06 102 LEU A O 1
ATOM 817 N N . CYS A 1 103 ? -25.568 -12.091 6.482 1.00 50.50 103 CYS A N 1
ATOM 818 C CA . CYS A 1 103 ? -25.100 -13.292 5.783 1.00 50.50 103 CYS A CA 1
ATOM 819 C C . CYS A 1 103 ? -26.256 -14.227 5.361 1.00 50.50 103 CYS A C 1
ATOM 821 O O . CYS A 1 103 ? -26.081 -15.029 4.448 1.00 50.50 103 CYS A O 1
ATOM 823 N N . CYS A 1 104 ? -27.433 -14.091 5.987 1.00 48.03 104 CYS A N 1
ATOM 824 C CA . CYS A 1 104 ? -28.649 -14.871 5.714 1.00 48.03 104 CYS A CA 1
ATOM 825 C C . CYS A 1 104 ? -29.840 -14.032 5.197 1.00 48.03 104 CYS A C 1
ATOM 827 O O . CYS A 1 104 ? -30.981 -14.488 5.295 1.00 48.03 104 CYS A O 1
ATOM 829 N N . LEU A 1 105 ? -29.620 -12.821 4.670 1.00 40.34 105 LEU A N 1
ATOM 830 C CA . LEU A 1 105 ? -30.668 -12.092 3.944 1.00 40.34 105 LEU A CA 1
ATOM 831 C C . LEU A 1 105 ? -30.661 -12.570 2.474 1.00 40.34 105 LEU A C 1
ATOM 833 O O . LEU A 1 105 ? -29.582 -12.552 1.879 1.00 40.34 105 LEU A O 1
ATOM 837 N N . PRO A 1 106 ? -31.792 -13.051 1.917 1.00 51.12 106 PRO A N 1
ATOM 838 C CA . PRO A 1 106 ? -31.867 -13.550 0.540 1.00 51.12 106 PRO A CA 1
ATOM 839 C C . PRO A 1 106 ? -31.600 -12.471 -0.516 1.00 51.12 106 PRO A C 1
ATOM 841 O O . PRO A 1 106 ? -31.904 -11.284 -0.249 1.00 51.12 106 PRO A O 1
#